Protein AF-A0A3A6MWY0-F1 (afdb_monomer)

Mean predicted aligned error: 4.08 Å

Foldseek 3Di:
DLVVVLVVLVVVLVVLVVVLVVCVPDDCPPPSNVVSVVVSVVSVVVNVVSVVVVVVVVD

Nearest PDB structures (foldseek):
  6wa9-assembly1_M  TM=8.194E-01  e=1.926E+00  Chlamydia pneumoniae
  8gxs-assembly1_g  TM=8.521E-01  e=3.967E+00  Homo sapiens
  7ena-assembly1_g  TM=8.410E-01  e=9.318E+00  Homo sapiens
  8gae-assembly1_C  TM=6.327E-01  e=8.725E+00  Homo sapiens

Radius of gyration: 14.08 Å; Cα contacts (8 Å, |Δi|>4): 26; chains: 1; bounding box: 33×17×37 Å

Sequence (59 aa):
MLSSELNSIVKKIEELRRDLEKLEDRDLADPEVVTASQMLDAVLNEYYRILKRKEMEED

Solvent-accessible surface area (backbone atoms only — not comparable to full-atom values): 3403 Å² total; per-residue (Å²): 111,68,68,60,54,52,51,53,49,54,52,52,47,53,52,41,52,54,55,48,60,76,44,65,93,53,58,77,82,36,67,66,51,44,50,47,50,53,54,40,50,55,50,50,55,50,49,54,52,52,52,53,52,54,58,67,73,75,112

Structure (mmCIF, N/CA/C/O backbone):
data_AF-A0A3A6MWY0-F1
#
_entry.id   AF-A0A3A6MWY0-F1
#
loop_
_atom_site.group_PDB
_atom_site.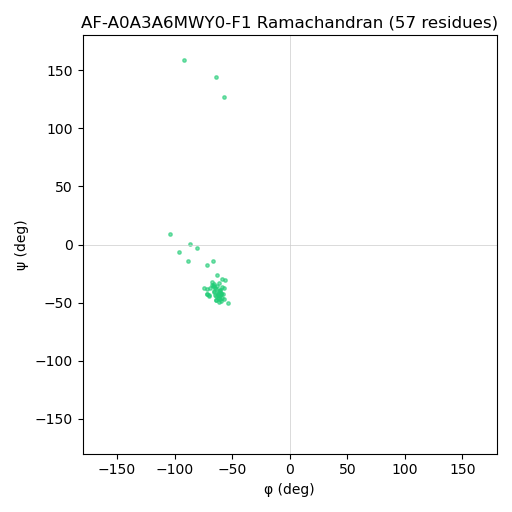id
_atom_site.type_symbol
_atom_site.label_atom_id
_atom_site.label_alt_id
_atom_site.label_comp_id
_atom_site.label_asym_id
_atom_site.label_entity_id
_atom_site.label_seq_id
_atom_site.pdbx_PDB_ins_code
_atom_site.Cartn_x
_atom_site.Cartn_y
_atom_site.Cartn_z
_atom_site.occupancy
_atom_site.B_iso_or_equiv
_atom_site.auth_seq_id
_atom_site.auth_comp_id
_atom_site.auth_asym_id
_atom_site.auth_atom_id
_atom_site.pdbx_PDB_model_num
ATOM 1 N N . MET A 1 1 ? -13.296 -9.392 17.671 1.00 58.97 1 MET A N 1
ATOM 2 C CA . MET A 1 1 ? -13.581 -9.366 16.219 1.00 58.97 1 MET A CA 1
ATOM 3 C C . MET A 1 1 ? -12.820 -8.232 15.533 1.00 58.97 1 MET A C 1
ATOM 5 O O . MET A 1 1 ? -12.046 -8.516 14.632 1.00 58.97 1 MET A O 1
ATOM 9 N N . LEU A 1 2 ? -12.905 -6.991 16.030 1.00 62.16 2 LEU A N 1
ATOM 10 C CA . LEU A 1 2 ? -12.109 -5.860 15.517 1.00 62.16 2 LEU A CA 1
ATOM 11 C C . LEU A 1 2 ? -10.585 -6.076 15.590 1.00 62.16 2 LEU A C 1
ATOM 13 O O . LEU A 1 2 ? -9.873 -5.709 14.665 1.00 62.16 2 LEU A O 1
ATOM 17 N N . SER A 1 3 ? -10.062 -6.731 16.638 1.00 75.19 3 SER A N 1
ATOM 18 C CA . SER A 1 3 ? -8.611 -6.975 16.736 1.00 75.19 3 SER A CA 1
ATOM 19 C C . SER A 1 3 ? -8.078 -7.943 15.673 1.00 75.19 3 SER A C 1
ATOM 21 O O . SER A 1 3 ? -6.952 -7.778 15.214 1.00 75.19 3 SER A O 1
ATOM 23 N N . SER A 1 4 ? -8.870 -8.932 15.240 1.00 84.25 4 SER A N 1
ATOM 24 C CA . SER A 1 4 ? -8.468 -9.851 14.167 1.00 84.25 4 SER A CA 1
ATOM 25 C C . SER A 1 4 ? -8.525 -9.185 12.793 1.00 84.25 4 SER A C 1
ATOM 27 O O . SER A 1 4 ? -7.643 -9.421 11.973 1.00 84.25 4 SER A O 1
ATOM 29 N N . GLU A 1 5 ? -9.523 -8.329 12.562 1.00 86.81 5 GLU A N 1
ATOM 30 C CA . GLU A 1 5 ? -9.639 -7.528 11.337 1.00 86.81 5 GLU A CA 1
ATOM 31 C C . GLU A 1 5 ? -8.471 -6.537 11.223 1.00 86.81 5 GLU A C 1
ATOM 33 O O . GLU A 1 5 ? -7.762 -6.532 10.216 1.00 86.81 5 GLU A O 1
ATOM 38 N N . LEU A 1 6 ? -8.175 -5.804 12.302 1.00 90.44 6 LEU A N 1
ATOM 39 C CA . LEU A 1 6 ? -7.047 -4.875 12.365 1.00 90.44 6 LEU A CA 1
ATOM 40 C C . LEU A 1 6 ? -5.709 -5.583 12.113 1.00 90.44 6 LEU A C 1
ATOM 42 O O . LEU A 1 6 ? -4.920 -5.133 11.287 1.00 90.44 6 LEU A O 1
ATOM 46 N N . ASN A 1 7 ? -5.479 -6.733 12.757 1.00 91.88 7 ASN A N 1
ATOM 47 C CA . ASN A 1 7 ? -4.272 -7.533 12.538 1.00 91.88 7 ASN A CA 1
ATOM 48 C C . ASN A 1 7 ? -4.135 -7.997 11.081 1.00 91.88 7 ASN A C 1
ATOM 50 O O . ASN A 1 7 ? -3.029 -8.002 10.540 1.00 91.88 7 ASN A O 1
ATOM 54 N N . SER A 1 8 ? -5.240 -8.378 10.433 1.00 93.25 8 SER A N 1
ATOM 55 C CA . SER A 1 8 ? -5.212 -8.813 9.033 1.00 93.25 8 SER A CA 1
ATOM 56 C C . SER A 1 8 ? -4.829 -7.677 8.081 1.00 93.25 8 SER A C 1
ATOM 58 O O . SER A 1 8 ? -4.023 -7.878 7.171 1.00 93.25 8 SER A O 1
ATOM 60 N N . ILE A 1 9 ? -5.331 -6.469 8.338 1.00 95.38 9 ILE A N 1
ATOM 61 C CA . ILE A 1 9 ? -5.033 -5.285 7.532 1.00 95.38 9 ILE A CA 1
ATOM 62 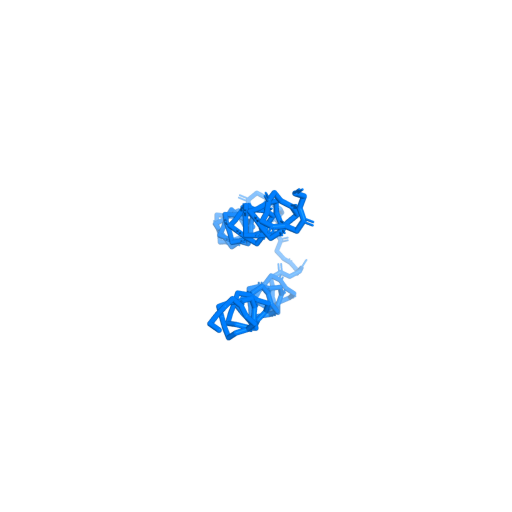C C . ILE A 1 9 ? -3.602 -4.811 7.756 1.00 95.38 9 ILE A C 1
ATOM 64 O O . ILE A 1 9 ? -2.905 -4.543 6.782 1.00 95.38 9 ILE A O 1
ATOM 68 N N . VAL A 1 10 ? -3.121 -4.797 9.002 1.00 96.12 10 VAL A N 1
ATOM 69 C CA . VAL A 1 10 ? -1.714 -4.483 9.304 1.00 96.12 10 VAL A CA 1
ATOM 70 C C . VAL A 1 10 ? -0.776 -5.454 8.588 1.00 96.12 10 VAL A C 1
ATOM 72 O O . VAL A 1 10 ? 0.209 -5.031 7.987 1.00 96.12 10 VAL A O 1
ATOM 75 N N . LYS A 1 11 ? -1.103 -6.752 8.570 1.00 96.50 11 LYS A N 1
ATOM 76 C CA . LYS A 1 11 ? -0.308 -7.737 7.830 1.00 96.50 11 LYS A CA 1
ATOM 77 C C . LYS A 1 11 ? -0.260 -7.417 6.332 1.00 96.50 11 LYS A C 1
ATOM 79 O O . LYS A 1 11 ? 0.810 -7.473 5.734 1.00 96.50 11 LYS A O 1
ATOM 84 N N . LYS A 1 12 ? -1.397 -7.045 5.742 1.00 96.81 12 LYS A N 1
ATOM 85 C CA . LYS A 1 12 ? -1.486 -6.703 4.318 1.00 96.81 12 LYS A CA 1
ATOM 86 C C . LYS A 1 12 ? -0.741 -5.411 3.968 1.00 96.81 12 LYS A C 1
ATOM 88 O O . LYS A 1 12 ? -0.135 -5.336 2.904 1.00 96.81 12 LYS A O 1
ATOM 93 N N . ILE A 1 13 ? -0.739 -4.428 4.870 1.00 97.94 13 ILE A N 1
ATOM 94 C CA . ILE A 1 13 ? 0.079 -3.210 4.754 1.00 97.94 13 ILE A CA 1
ATOM 95 C C . ILE A 1 13 ? 1.563 -3.579 4.692 1.00 97.94 13 ILE A C 1
ATOM 97 O O . ILE A 1 13 ? 2.260 -3.129 3.788 1.00 97.94 13 ILE A O 1
ATOM 101 N N . GLU A 1 14 ? 2.043 -4.432 5.601 1.00 97.75 14 GLU A N 1
ATOM 102 C CA . GLU A 1 14 ? 3.452 -4.847 5.608 1.00 97.75 14 GLU A CA 1
ATOM 103 C C . GLU A 1 14 ? 3.844 -5.679 4.382 1.00 97.75 14 GLU A C 1
ATOM 105 O O . GLU A 1 14 ? 4.960 -5.542 3.883 1.00 97.75 14 GLU A O 1
ATOM 110 N N . GLU A 1 15 ? 2.947 -6.527 3.874 1.00 97.31 15 GLU A N 1
ATOM 111 C CA . GLU A 1 15 ? 3.169 -7.266 2.626 1.00 97.31 15 GLU A CA 1
ATOM 112 C C . GLU A 1 15 ? 3.339 -6.298 1.440 1.00 97.31 15 GLU A C 1
ATOM 114 O O . GLU A 1 15 ? 4.349 -6.362 0.741 1.00 97.31 15 GLU A O 1
ATOM 119 N N . LEU A 1 16 ? 2.428 -5.331 1.279 1.00 97.19 16 LEU A N 1
ATOM 120 C CA . LEU A 1 16 ? 2.495 -4.335 0.201 1.00 97.19 16 LEU A CA 1
ATOM 121 C C . LEU A 1 16 ? 3.689 -3.381 0.339 1.00 97.19 16 LEU A C 1
ATOM 123 O O . LEU A 1 16 ? 4.298 -3.006 -0.661 1.00 97.19 16 LEU A O 1
ATOM 127 N N . ARG A 1 17 ? 4.069 -3.017 1.570 1.00 97.19 17 ARG A N 1
ATOM 128 C CA . ARG A 1 17 ? 5.263 -2.203 1.838 1.00 97.19 17 ARG A CA 1
ATOM 129 C C . ARG A 1 17 ? 6.532 -2.919 1.377 1.00 97.19 17 ARG A C 1
ATOM 131 O O . ARG A 1 17 ? 7.366 -2.307 0.720 1.00 97.19 17 ARG A O 1
ATOM 138 N N . ARG A 1 18 ? 6.651 -4.222 1.660 1.00 97.38 18 ARG A N 1
ATOM 139 C CA . ARG A 1 18 ? 7.770 -5.054 1.181 1.00 97.38 18 ARG A CA 1
ATOM 140 C C . ARG A 1 18 ? 7.770 -5.214 -0.333 1.00 97.38 18 ARG A C 1
ATOM 142 O O . ARG A 1 18 ? 8.837 -5.337 -0.923 1.00 97.38 18 ARG A O 1
ATOM 149 N N . ASP A 1 19 ? 6.602 -5.261 -0.962 1.00 94.94 19 ASP A N 1
ATOM 150 C CA . ASP A 1 19 ? 6.522 -5.326 -2.420 1.00 94.94 19 ASP A CA 1
ATOM 151 C C . ASP A 1 19 ? 6.974 -4.014 -3.067 1.00 94.94 19 ASP A C 1
ATOM 153 O O . ASP A 1 19 ? 7.700 -4.062 -4.054 1.00 94.94 19 ASP A O 1
ATOM 157 N N . LEU A 1 20 ? 6.663 -2.861 -2.467 1.00 94.81 20 LEU A N 1
ATOM 158 C CA . LEU A 1 20 ? 7.210 -1.569 -2.894 1.00 94.81 20 LEU A CA 1
ATOM 159 C C . LEU A 1 20 ? 8.721 -1.454 -2.678 1.00 94.81 20 LEU A C 1
ATOM 161 O O . LEU A 1 20 ? 9.407 -0.951 -3.560 1.00 94.81 20 LEU A O 1
ATOM 165 N N . GLU A 1 21 ? 9.252 -1.948 -1.555 1.00 95.56 21 GLU A N 1
ATOM 166 C CA . GLU A 1 21 ? 10.705 -1.983 -1.310 1.00 95.56 21 GLU A CA 1
ATOM 167 C C . GLU A 1 21 ? 11.447 -2.753 -2.414 1.00 95.56 21 GLU A C 1
ATOM 169 O O . GLU A 1 21 ? 12.506 -2.331 -2.859 1.00 95.56 21 GLU A O 1
ATOM 174 N N . LYS A 1 22 ? 10.872 -3.843 -2.941 1.00 95.81 22 LYS A N 1
ATOM 175 C CA . LYS A 1 22 ? 11.471 -4.593 -4.065 1.00 95.81 22 LYS A CA 1
ATOM 176 C C . LYS A 1 22 ? 11.500 -3.810 -5.382 1.00 95.81 22 LYS A C 1
ATOM 178 O O . LYS A 1 22 ? 12.150 -4.254 -6.327 1.00 95.81 22 LYS A O 1
ATOM 183 N N . LEU A 1 23 ? 10.757 -2.710 -5.475 1.00 95.50 23 LEU A N 1
ATOM 184 C CA . LEU A 1 23 ? 10.675 -1.857 -6.656 1.00 95.50 23 LEU A CA 1
ATOM 185 C C . LEU A 1 23 ? 11.471 -0.551 -6.485 1.00 95.50 23 LEU A C 1
ATOM 187 O O . LEU A 1 23 ? 11.357 0.321 -7.340 1.00 95.50 23 LEU A O 1
ATOM 191 N N . GLU A 1 24 ? 12.276 -0.409 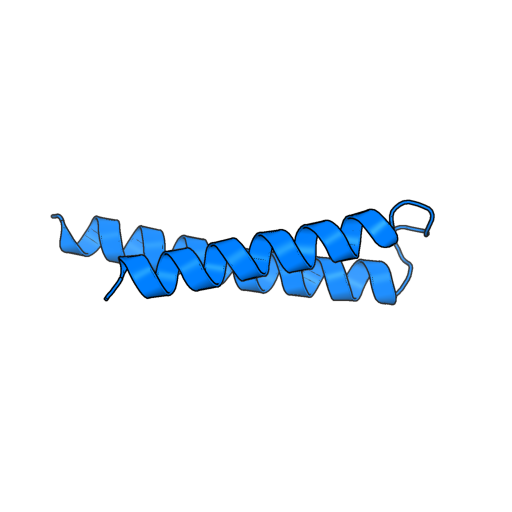-5.425 1.00 92.25 24 GLU A N 1
ATOM 192 C CA . GLU A 1 24 ? 12.973 0.844 -5.084 1.00 92.25 24 GLU A CA 1
ATOM 193 C C . GLU A 1 24 ? 13.922 1.364 -6.177 1.00 92.25 24 GLU A C 1
ATOM 195 O O . GLU A 1 24 ? 14.081 2.572 -6.328 1.00 92.25 24 GLU A O 1
ATOM 200 N N . ASP A 1 25 ? 14.498 0.462 -6.975 1.00 95.44 25 ASP A N 1
ATOM 201 C CA . ASP A 1 25 ? 15.409 0.801 -8.076 1.00 95.44 25 ASP A CA 1
ATOM 202 C C . ASP A 1 25 ? 14.681 1.240 -9.362 1.00 95.44 25 ASP A C 1
ATOM 204 O O . ASP A 1 25 ? 15.321 1.565 -10.368 1.00 95.44 25 ASP A O 1
ATOM 208 N N . ARG A 1 26 ? 13.343 1.211 -9.377 1.00 94.62 26 ARG A N 1
ATOM 209 C CA . ARG A 1 26 ? 12.535 1.604 -10.537 1.00 94.62 26 ARG A CA 1
ATOM 210 C C . ARG A 1 26 ? 12.153 3.079 -10.488 1.00 94.62 26 ARG A C 1
ATOM 212 O O . ARG A 1 26 ? 12.122 3.711 -9.438 1.00 94.62 26 ARG A O 1
ATOM 219 N N . ASP A 1 27 ? 11.824 3.625 -11.657 1.00 96.19 27 ASP A N 1
ATOM 220 C CA . ASP A 1 27 ? 11.305 4.988 -11.756 1.00 96.19 27 ASP A CA 1
ATOM 221 C C . ASP A 1 27 ? 9.953 5.108 -11.033 1.00 96.19 27 ASP A C 1
ATOM 223 O O . ASP A 1 27 ? 9.127 4.197 -11.075 1.00 96.19 27 ASP A O 1
ATOM 227 N N . LEU A 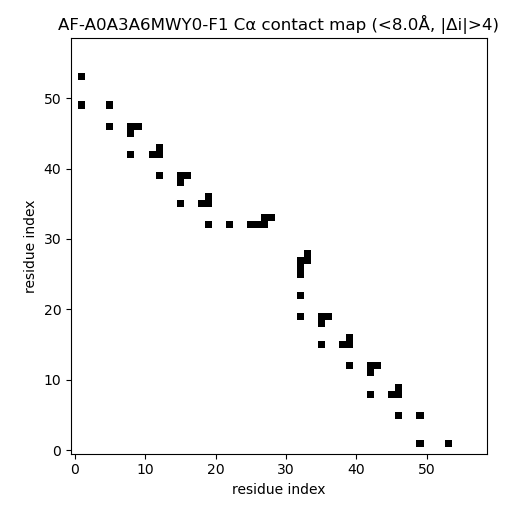1 28 ? 9.693 6.249 -10.396 1.00 93.31 28 LEU A N 1
ATOM 228 C CA . LEU A 1 28 ? 8.442 6.487 -9.669 1.00 93.31 28 LEU A CA 1
ATOM 229 C C . LEU A 1 28 ? 7.205 6.477 -10.579 1.00 93.31 28 LEU A C 1
ATOM 231 O O . LEU A 1 28 ? 6.103 6.200 -10.109 1.00 93.31 28 LEU A O 1
ATOM 235 N N . ALA A 1 29 ? 7.373 6.794 -11.865 1.00 95.44 29 ALA A N 1
ATOM 236 C CA . ALA A 1 29 ? 6.322 6.725 -12.873 1.00 95.44 29 ALA A CA 1
ATOM 237 C C . ALA A 1 29 ? 6.199 5.333 -13.517 1.00 95.44 29 ALA A C 1
ATOM 239 O O . ALA A 1 29 ? 5.341 5.147 -14.386 1.00 95.44 29 ALA A O 1
ATOM 240 N N . ASP A 1 30 ? 7.023 4.355 -13.115 1.00 97.75 30 ASP A N 1
ATOM 241 C CA . ASP A 1 30 ? 6.871 2.969 -13.547 1.00 97.75 30 ASP A CA 1
ATOM 242 C C . ASP A 1 30 ? 5.455 2.475 -13.175 1.00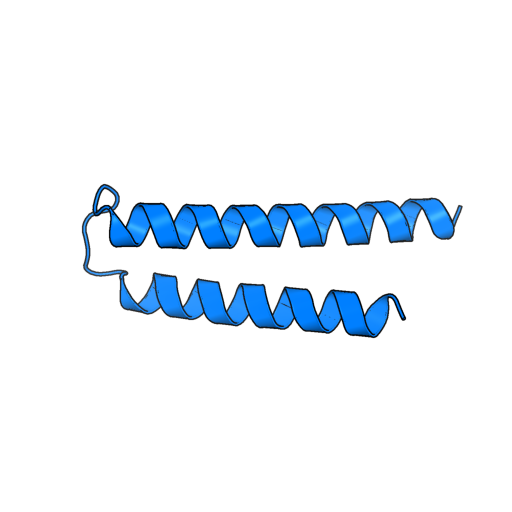 97.75 30 ASP A C 1
ATOM 244 O O . ASP A 1 30 ? 5.039 2.592 -12.016 1.00 97.75 30 ASP A O 1
ATOM 248 N N . PRO A 1 31 ? 4.680 1.930 -14.133 1.00 97.31 31 PRO A N 1
ATOM 249 C CA . PRO A 1 31 ? 3.308 1.499 -13.878 1.00 97.31 31 PRO A CA 1
ATOM 250 C C . PRO A 1 31 ? 3.170 0.487 -12.733 1.00 97.31 31 PRO A C 1
ATOM 252 O O . PRO A 1 31 ? 2.142 0.474 -12.053 1.00 97.31 31 PRO A O 1
ATOM 255 N N . GLU A 1 32 ? 4.182 -0.353 -12.503 1.00 96.25 32 GLU A N 1
ATOM 256 C CA . GLU A 1 32 ? 4.203 -1.334 -11.418 1.00 96.25 32 GLU A CA 1
ATOM 257 C C . GLU A 1 32 ? 4.381 -0.645 -10.059 1.00 96.25 32 GLU A C 1
ATOM 259 O O . GLU A 1 32 ? 3.634 -0.940 -9.125 1.00 96.25 32 GLU A O 1
ATOM 264 N N . VAL A 1 33 ? 5.280 0.346 -9.974 1.00 96.75 33 VAL A N 1
ATOM 265 C CA . VAL A 1 33 ? 5.481 1.179 -8.772 1.00 96.75 33 VAL A CA 1
ATOM 266 C C . VAL A 1 33 ? 4.215 1.964 -8.440 1.00 96.75 33 VAL A C 1
ATOM 268 O O . VAL A 1 33 ? 3.762 1.965 -7.290 1.00 96.75 33 VAL A O 1
ATOM 271 N N . VAL A 1 34 ? 3.598 2.592 -9.445 1.00 97.44 34 VAL A N 1
ATOM 272 C CA . VAL A 1 34 ? 2.353 3.354 -9.276 1.00 97.44 34 VAL A CA 1
ATOM 273 C C . VAL A 1 34 ? 1.226 2.445 -8.791 1.00 97.44 34 VAL A C 1
ATOM 275 O O . VAL A 1 34 ? 0.527 2.788 -7.837 1.00 97.44 34 VAL A O 1
ATOM 278 N N . THR A 1 35 ? 1.064 1.272 -9.405 1.00 97.12 35 THR A N 1
ATOM 279 C CA . THR A 1 35 ? 0.007 0.322 -9.032 1.00 97.12 35 THR A CA 1
ATOM 280 C C . THR A 1 35 ? 0.204 -0.190 -7.607 1.00 97.12 35 THR A C 1
ATOM 282 O O . THR A 1 35 ? -0.732 -0.144 -6.807 1.00 97.12 35 THR A O 1
ATOM 285 N N . ALA A 1 36 ? 1.419 -0.618 -7.251 1.00 96.06 36 ALA A N 1
ATOM 286 C CA . ALA A 1 36 ? 1.731 -1.077 -5.899 1.00 96.06 36 ALA A CA 1
ATOM 287 C C . ALA A 1 36 ? 1.500 0.031 -4.851 1.00 96.06 36 ALA A C 1
ATOM 289 O O . ALA 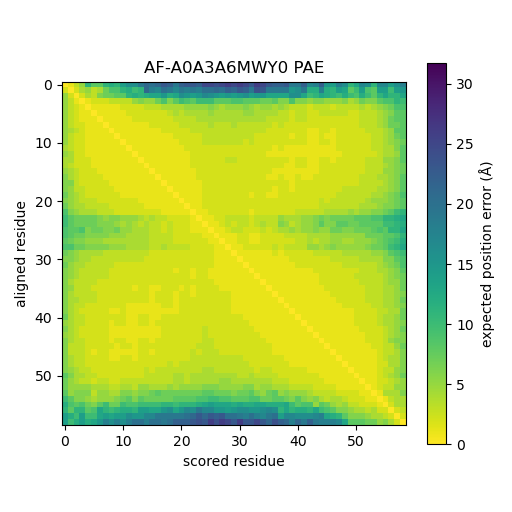A 1 36 ? 0.926 -0.228 -3.790 1.00 96.06 36 ALA A O 1
ATOM 290 N N . SER A 1 37 ? 1.847 1.280 -5.180 1.00 96.50 37 SER A N 1
ATOM 291 C CA . SER A 1 37 ? 1.623 2.447 -4.315 1.00 96.50 37 SER A CA 1
ATOM 292 C C . SER A 1 37 ? 0.135 2.717 -4.087 1.00 96.50 37 SER A C 1
ATOM 294 O O . SER A 1 37 ? -0.293 2.925 -2.953 1.00 96.50 37 SER A O 1
ATOM 296 N N . GLN A 1 38 ? -0.678 2.654 -5.145 1.00 97.81 38 GLN A N 1
ATOM 297 C CA . GLN A 1 38 ? -2.132 2.828 -5.053 1.00 97.81 38 GLN A CA 1
ATOM 298 C C . GLN A 1 38 ? -2.800 1.710 -4.245 1.00 97.81 38 GLN A C 1
ATOM 300 O O . GLN A 1 38 ? -3.734 1.963 -3.483 1.00 97.81 38 GLN A O 1
ATOM 305 N N . MET A 1 39 ? -2.318 0.472 -4.383 1.00 97.56 39 MET A N 1
ATOM 306 C CA . MET A 1 39 ? -2.807 -0.654 -3.588 1.00 97.56 39 MET A CA 1
ATOM 307 C C . MET A 1 39 ? -2.498 -0.468 -2.101 1.00 97.56 39 MET A C 1
ATOM 309 O O . MET A 1 39 ? -3.378 -0.704 -1.271 1.00 97.56 39 MET A O 1
ATOM 313 N N . LEU A 1 40 ? -1.283 -0.025 -1.758 1.00 97.94 40 LEU A N 1
ATOM 314 C CA . LEU A 1 40 ? -0.916 0.281 -0.375 1.00 97.94 40 LEU A CA 1
ATOM 315 C C . LEU A 1 40 ? -1.806 1.391 0.201 1.00 97.94 40 LEU A C 1
ATOM 317 O O . LEU A 1 40 ? -2.356 1.226 1.291 1.00 97.94 40 LEU A O 1
ATOM 321 N N . ASP A 1 41 ? -2.010 2.477 -0.547 1.00 98.06 41 ASP A N 1
ATOM 322 C CA . ASP A 1 41 ? -2.862 3.595 -0.125 1.00 98.06 41 ASP A CA 1
ATOM 323 C C . ASP A 1 41 ? -4.314 3.157 0.135 1.00 98.06 41 ASP A C 1
ATOM 325 O O . ASP A 1 41 ? -4.913 3.500 1.158 1.00 98.06 41 ASP A O 1
ATOM 329 N N . ALA A 1 42 ? -4.883 2.316 -0.733 1.00 97.62 42 ALA A N 1
ATOM 330 C CA . ALA A 1 42 ? -6.236 1.796 -0.551 1.00 97.62 42 ALA A CA 1
ATOM 331 C C . ALA A 1 42 ? -6.396 1.004 0.762 1.00 97.62 42 ALA A C 1
ATOM 333 O O . ALA A 1 42 ? -7.396 1.175 1.468 1.00 97.62 42 ALA A O 1
ATOM 334 N N . VAL A 1 43 ? -5.407 0.172 1.110 1.00 97.38 43 VAL A N 1
ATOM 335 C CA . VAL A 1 43 ? -5.419 -0.621 2.351 1.00 97.38 43 VAL A CA 1
ATOM 336 C C . VAL A 1 43 ? -5.186 0.267 3.578 1.00 97.38 43 VAL A C 1
ATOM 338 O O . VAL A 1 43 ? -5.859 0.090 4.594 1.00 97.38 43 VAL A O 1
ATOM 341 N N . LEU A 1 44 ? -4.309 1.273 3.494 1.00 97.75 44 LEU A N 1
ATOM 342 C CA . LEU A 1 44 ? -4.133 2.268 4.560 1.00 97.75 44 LEU A CA 1
ATOM 343 C C . LEU A 1 44 ? -5.437 3.034 4.832 1.00 97.75 44 LEU A C 1
ATOM 345 O O . LEU A 1 44 ? -5.842 3.195 5.983 1.00 97.75 44 LEU A O 1
ATOM 349 N N . ASN A 1 45 ? -6.159 3.430 3.784 1.00 97.50 45 ASN A N 1
ATOM 350 C CA . ASN A 1 45 ? -7.469 4.067 3.917 1.00 97.50 45 ASN A CA 1
ATOM 351 C C . ASN A 1 45 ? -8.511 3.155 4.593 1.00 97.50 45 ASN A C 1
ATOM 353 O O . ASN A 1 45 ? -9.414 3.627 5.288 1.00 97.50 45 ASN A O 1
ATOM 357 N N . GLU A 1 46 ? -8.436 1.840 4.394 1.00 94.88 46 GLU A N 1
ATOM 358 C CA . GLU A 1 46 ? -9.273 0.872 5.110 1.00 94.88 46 GLU A CA 1
ATOM 359 C C . GLU A 1 46 ? -8.890 0.762 6.593 1.00 94.88 46 GLU A C 1
ATOM 361 O O . GLU A 1 46 ? -9.769 0.849 7.454 1.00 94.88 46 GLU A O 1
ATOM 366 N N . TYR A 1 47 ? -7.592 0.693 6.896 1.00 95.56 47 TYR A N 1
ATOM 367 C CA . TYR A 1 47 ? -7.071 0.717 8.265 1.00 95.56 47 TYR A CA 1
ATOM 368 C C . TYR A 1 47 ? -7.578 1.932 9.051 1.00 95.56 47 TYR A C 1
ATOM 370 O O . TYR A 1 47 ? -8.158 1.781 10.129 1.00 95.56 47 TYR A O 1
ATOM 378 N N . TYR A 1 48 ? -7.451 3.135 8.483 1.00 94.88 48 TYR A N 1
ATOM 379 C CA . TYR A 1 48 ? -7.927 4.360 9.128 1.00 94.88 48 TYR A CA 1
ATOM 380 C C . TYR A 1 48 ? -9.444 4.371 9.342 1.00 94.88 48 TYR A C 1
ATOM 382 O O . TYR A 1 48 ? -9.918 4.862 10.367 1.00 94.88 48 TYR A O 1
ATOM 390 N N . ARG A 1 49 ? -10.227 3.796 8.420 1.00 93.69 49 ARG A N 1
ATOM 391 C CA . ARG A 1 49 ? -11.683 3.670 8.599 1.00 93.69 49 ARG A CA 1
ATOM 392 C C . ARG A 1 49 ? -12.042 2.771 9.777 1.00 93.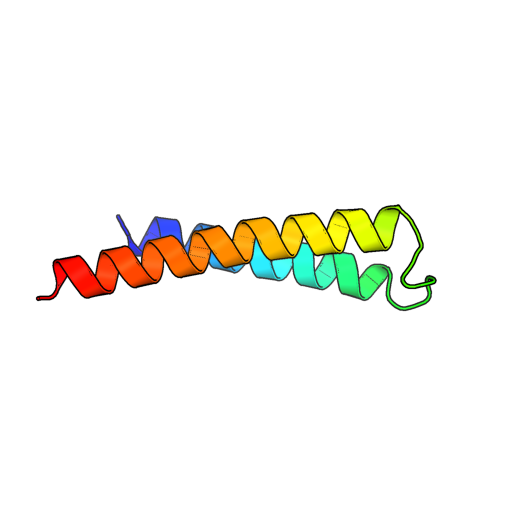69 49 ARG A C 1
ATOM 394 O O . ARG A 1 49 ? -12.987 3.091 10.494 1.00 93.69 49 ARG A O 1
ATOM 401 N N . ILE A 1 50 ? -11.306 1.684 9.991 1.00 91.31 50 ILE A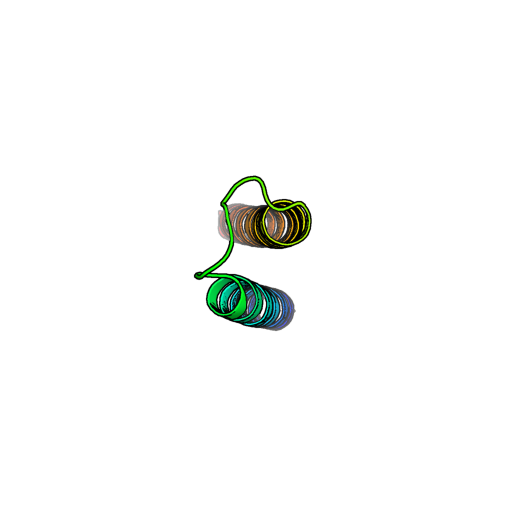 N 1
ATOM 402 C CA . ILE A 1 50 ? -11.527 0.783 11.131 1.00 91.31 50 ILE A CA 1
ATOM 403 C C . ILE A 1 50 ? -11.126 1.453 12.439 1.00 91.31 50 ILE A C 1
ATOM 405 O O . ILE A 1 50 ? -11.890 1.384 13.398 1.00 91.31 50 ILE A O 1
ATOM 409 N N . LEU A 1 51 ? -9.985 2.149 12.472 1.00 91.00 51 LEU A N 1
ATOM 410 C CA . LEU A 1 51 ? -9.584 2.919 13.651 1.00 91.00 51 LEU A CA 1
ATOM 411 C C . LEU A 1 51 ? -10.649 3.945 14.036 1.00 91.00 51 LEU A C 1
ATOM 413 O O . LEU A 1 51 ? -11.079 3.977 15.183 1.00 91.00 51 LEU A O 1
ATOM 417 N N . LYS A 1 52 ? -11.154 4.701 13.057 1.00 91.62 52 LYS A N 1
ATOM 418 C CA . LYS A 1 52 ? -12.202 5.693 13.298 1.00 91.62 52 LYS A CA 1
ATOM 419 C C . LYS A 1 52 ? -13.489 5.059 13.837 1.00 91.62 52 LYS A C 1
ATOM 421 O O . LYS A 1 52 ? -14.137 5.629 14.705 1.00 91.62 52 LYS A O 1
ATOM 426 N N . ARG A 1 53 ? -13.887 3.886 13.325 1.00 88.81 53 ARG A N 1
ATOM 427 C CA . ARG A 1 53 ? -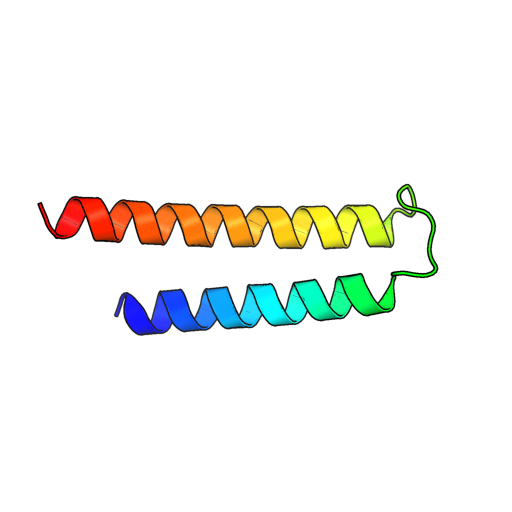15.045 3.140 13.856 1.00 88.81 53 ARG A CA 1
ATOM 428 C C . ARG A 1 53 ? -14.825 2.727 15.307 1.00 88.81 53 ARG A C 1
ATOM 430 O O . ARG A 1 53 ? -15.731 2.894 16.106 1.00 88.81 53 ARG A O 1
ATOM 437 N N . LYS A 1 54 ? -13.623 2.248 15.637 1.00 84.00 54 LYS A N 1
ATOM 438 C CA . LYS A 1 54 ? -13.261 1.861 17.003 1.00 84.00 54 LYS A CA 1
ATOM 439 C C . LYS A 1 54 ? -13.326 3.046 17.969 1.00 84.00 54 LYS A C 1
ATOM 441 O O . LYS A 1 54 ? -13.838 2.879 19.063 1.00 84.00 54 LYS A O 1
ATOM 446 N N . GLU A 1 55 ? -12.854 4.222 17.556 1.00 85.62 55 GLU A N 1
ATOM 447 C CA . GLU A 1 55 ? -12.968 5.452 18.355 1.00 85.62 55 GLU A CA 1
ATOM 448 C C . GLU A 1 55 ? -14.438 5.826 18.614 1.00 85.62 55 GLU A C 1
ATOM 450 O O . GLU A 1 55 ? -14.798 6.111 19.746 1.00 85.62 55 GLU A O 1
ATOM 455 N N . MET A 1 56 ? -15.308 5.739 17.600 1.00 76.38 56 MET A N 1
ATOM 456 C CA . MET A 1 56 ? -16.742 6.052 17.734 1.00 76.38 56 MET A CA 1
ATOM 457 C C . MET A 1 56 ? -17.553 5.020 18.542 1.00 76.38 56 MET A C 1
ATOM 459 O O . MET A 1 56 ? -18.678 5.317 18.926 1.00 76.38 56 MET A O 1
ATOM 463 N N . GLU A 1 57 ? -17.041 3.802 18.746 1.00 69.38 57 GLU A N 1
ATOM 464 C CA . GLU A 1 57 ? -17.681 2.758 19.569 1.00 69.38 57 GLU A CA 1
ATOM 465 C C . GLU A 1 57 ? -17.284 2.838 21.055 1.00 69.38 57 GLU A C 1
ATOM 467 O O . GLU A 1 57 ? -17.913 2.183 21.888 1.00 69.38 57 GLU A O 1
ATOM 472 N N . GLU A 1 58 ? -16.232 3.594 21.387 1.00 61.16 58 GLU A N 1
ATOM 473 C CA . GLU A 1 58 ? -15.726 3.769 22.757 1.00 61.16 58 GLU A CA 1
ATOM 474 C C . GLU A 1 58 ? -16.269 5.044 23.451 1.00 61.16 58 GLU A C 1
ATOM 476 O O . GLU A 1 58 ? -16.058 5.192 24.658 1.00 61.16 58 GLU A O 1
ATOM 481 N N . ASP A 1 59 ? -17.002 5.900 22.721 1.00 51.31 59 ASP A N 1
ATOM 482 C CA . ASP A 1 59 ? -17.732 7.101 23.192 1.00 51.31 59 ASP A CA 1
ATOM 483 C C . ASP A 1 59 ? -19.214 6.816 23.528 1.00 51.31 59 ASP A C 1
ATOM 485 O O . ASP A 1 59 ? -19.720 7.387 24.527 1.00 51.31 59 ASP A O 1
#

pLDDT: mean 91.23, std 10.61, range [51.31, 98.06]

Secondary structure (DSSP, 8-state):
-HHHHHHHHHHHHHHHHHHHHTTTTS-TT-HHHHHHHHHHHHHHHHHHHHHHHHHHH--